Protein AF-D2JAN2-F1 (afdb_monomer_lite)

Foldseek 3Di:
DPPDVVLVVLLVQLVCLCVVLVCCCVPVPDPSNVVSLVSLVCSLVSVLVSCVVVVVLLVSLQSLLVSLQVSLVVLVPPPDPVSLVSSLVSLVSSLVSLVVSLVVVCVVCVNVDDPVSVVVSVVVNVVSVVVVVVSVVVVVVVD

Structure (mmCIF, N/CA/C/O backbone):
data_AF-D2JAN2-F1
#
_entry.id   AF-D2JAN2-F1
#
loop_
_atom_site.group_PDB
_atom_site.id
_atom_site.type_symbol
_atom_site.label_atom_id
_atom_site.label_alt_id
_atom_site.label_comp_id
_atom_site.label_asym_id
_atom_site.label_entity_id
_atom_site.label_seq_id
_atom_site.pdbx_PDB_ins_code
_atom_site.Cartn_x
_atom_site.Cartn_y
_atom_site.Cartn_z
_atom_site.occupancy
_atom_site.B_iso_or_equiv
_atom_site.auth_seq_id
_atom_site.auth_comp_id
_atom_site.auth_asym_id
_atom_site.auth_atom_id
_atom_site.pdbx_PDB_model_num
ATOM 1 N N . MET A 1 1 ? -1.135 14.694 28.966 1.00 42.12 1 MET A N 1
ATOM 2 C CA . MET A 1 1 ? -1.730 15.446 27.833 1.00 42.12 1 MET A CA 1
ATOM 3 C C . MET A 1 1 ? -0.671 15.696 26.752 1.00 42.12 1 MET A C 1
ATOM 5 O O . MET A 1 1 ? -0.591 16.787 26.213 1.00 42.12 1 MET A O 1
ATOM 9 N N . GLU A 1 2 ? 0.137 14.687 26.414 1.00 38.94 2 GLU A N 1
ATOM 10 C CA . GLU A 1 2 ? 1.419 14.908 25.718 1.00 38.94 2 GLU A CA 1
ATOM 11 C C . GLU A 1 2 ? 1.436 14.431 24.254 1.00 38.94 2 GLU A C 1
ATOM 13 O O . GLU A 1 2 ? 2.464 14.503 23.604 1.00 38.94 2 GLU A O 1
ATOM 18 N N . ASN A 1 3 ? 0.303 13.974 23.699 1.00 49.00 3 ASN A N 1
ATOM 19 C CA . ASN A 1 3 ? 0.328 13.200 22.447 1.00 49.00 3 ASN A CA 1
ATOM 20 C C . ASN A 1 3 ? -0.351 13.829 21.220 1.00 49.00 3 ASN A C 1
ATOM 22 O O . ASN A 1 3 ? -0.286 13.253 20.143 1.00 49.00 3 ASN A O 1
ATOM 26 N N . LYS A 1 4 ? -0.999 14.998 21.329 1.00 49.84 4 LYS A N 1
ATOM 27 C CA . LYS A 1 4 ? -1.718 15.572 20.172 1.00 49.84 4 LYS A CA 1
ATOM 28 C C . LYS A 1 4 ? -0.819 16.293 19.164 1.00 49.84 4 LYS A C 1
ATOM 30 O O . LYS A 1 4 ? -1.130 16.262 17.980 1.00 49.84 4 LYS A O 1
ATOM 35 N N . SER A 1 5 ? 0.268 16.946 19.592 1.00 50.16 5 SER A N 1
ATOM 36 C CA . SER A 1 5 ? 1.156 17.630 18.635 1.00 50.16 5 SER A CA 1
ATOM 37 C C . SER A 1 5 ? 2.064 16.659 17.886 1.00 50.16 5 SER A C 1
ATOM 39 O O . SER A 1 5 ? 2.383 16.921 16.734 1.00 50.16 5 SER A O 1
ATOM 41 N N . ASN A 1 6 ? 2.445 15.539 18.509 1.00 60.47 6 ASN A N 1
ATOM 42 C CA . ASN A 1 6 ? 3.313 14.541 17.881 1.00 60.47 6 ASN A CA 1
ATOM 43 C C . ASN A 1 6 ? 2.590 13.784 16.757 1.00 60.47 6 ASN A C 1
ATOM 45 O O . ASN A 1 6 ? 3.154 13.669 15.673 1.00 60.47 6 ASN A O 1
ATOM 49 N N . GLY A 1 7 ? 1.322 13.395 16.957 1.00 65.94 7 GLY A N 1
ATOM 50 C CA . GLY A 1 7 ? 0.525 12.758 15.898 1.00 65.94 7 GLY A CA 1
ATOM 51 C C . GLY A 1 7 ? 0.337 13.662 14.674 1.00 65.94 7 GLY A C 1
ATOM 52 O O . GLY A 1 7 ? 0.544 13.246 13.539 1.00 65.94 7 GLY A O 1
ATOM 53 N N . LEU A 1 8 ? 0.065 14.959 14.884 1.00 73.31 8 LEU A N 1
ATOM 54 C CA . LEU A 1 8 ? -0.039 15.950 13.798 1.00 73.31 8 LEU A CA 1
ATOM 55 C C . LEU A 1 8 ? 1.233 16.037 12.937 1.00 73.31 8 LEU A C 1
ATOM 57 O O . LEU A 1 8 ? 1.137 16.184 11.718 1.00 73.31 8 LEU A O 1
ATOM 61 N N . VAL A 1 9 ? 2.412 15.932 13.556 1.00 80.12 9 VAL A N 1
ATOM 62 C CA . VAL A 1 9 ? 3.694 15.912 12.837 1.00 80.12 9 VAL A CA 1
ATOM 63 C C . VAL A 1 9 ? 3.846 14.613 12.044 1.00 80.12 9 VAL A C 1
ATOM 65 O O . VAL A 1 9 ? 4.225 14.668 10.874 1.00 80.12 9 VAL A O 1
ATOM 68 N N . GLY A 1 10 ? 3.487 13.467 12.627 1.00 81.25 10 GLY A N 1
ATOM 69 C CA . GLY A 1 10 ? 3.491 12.169 11.948 1.00 81.25 10 GLY A CA 1
ATOM 70 C C . GLY A 1 10 ? 2.606 12.147 10.701 1.00 81.25 10 GLY A C 1
ATOM 71 O O . GLY A 1 10 ? 3.075 11.810 9.610 1.00 81.25 10 GLY A O 1
ATOM 72 N N . TYR A 1 11 ? 1.362 12.627 10.810 1.00 79.44 11 TYR A N 1
ATOM 73 C CA . TYR A 1 11 ? 0.462 12.775 9.660 1.00 79.44 11 TYR A CA 1
ATOM 74 C C . TYR A 1 11 ? 1.016 13.718 8.595 1.00 79.44 11 TYR A C 1
ATOM 76 O O . TYR A 1 11 ? 0.889 13.428 7.403 1.00 79.44 11 TYR A O 1
ATOM 84 N N . ALA A 1 12 ? 1.624 14.839 8.992 1.00 82.44 12 ALA A N 1
ATOM 85 C CA . ALA A 1 12 ? 2.207 15.791 8.052 1.00 82.44 12 ALA A CA 1
ATOM 86 C C . ALA A 1 12 ? 3.381 15.172 7.278 1.00 82.44 12 ALA A C 1
ATOM 88 O O . ALA A 1 12 ? 3.451 15.325 6.059 1.00 82.44 12 ALA A O 1
ATOM 89 N N . ILE A 1 13 ? 4.252 14.419 7.957 1.00 87.50 13 ILE A N 1
ATOM 90 C CA . ILE A 1 13 ? 5.367 13.695 7.330 1.00 87.50 13 ILE A CA 1
ATOM 91 C C . ILE A 1 13 ? 4.836 12.615 6.386 1.00 87.50 13 ILE A C 1
ATOM 93 O O . ILE A 1 13 ? 5.255 12.552 5.232 1.00 87.50 13 ILE A O 1
ATOM 97 N N . ALA A 1 14 ? 3.878 11.800 6.834 1.00 86.88 14 ALA A N 1
ATOM 98 C CA . ALA A 1 14 ? 3.283 10.752 6.010 1.00 86.88 14 ALA A CA 1
ATOM 99 C C . ALA A 1 14 ? 2.613 11.335 4.755 1.00 86.88 14 ALA A C 1
ATOM 101 O O . ALA A 1 14 ? 2.844 10.863 3.643 1.00 86.88 14 ALA A O 1
ATOM 102 N N . THR A 1 15 ? 1.851 12.417 4.918 1.00 84.75 15 THR A N 1
ATOM 103 C CA . THR A 1 15 ? 1.178 13.119 3.817 1.00 84.75 15 THR A CA 1
ATOM 104 C C . THR A 1 15 ? 2.182 13.734 2.849 1.00 84.75 15 THR A C 1
ATOM 106 O O . THR A 1 15 ? 2.022 13.591 1.638 1.00 84.75 15 THR A O 1
ATOM 109 N N . PHE A 1 16 ? 3.244 14.368 3.355 1.00 90.44 16 PHE A N 1
ATOM 110 C CA . PHE A 1 16 ? 4.330 14.880 2.521 1.00 90.44 16 PHE A CA 1
ATOM 111 C C . PHE A 1 16 ? 4.962 13.757 1.698 1.00 90.44 16 PHE A C 1
ATOM 113 O O . PHE A 1 16 ? 5.095 13.897 0.485 1.00 90.44 16 PHE A O 1
ATOM 120 N N . CYS A 1 17 ? 5.286 12.627 2.327 1.00 90.62 17 CYS A N 1
ATOM 121 C CA . CYS A 1 17 ? 5.870 11.480 1.642 1.00 90.62 17 CYS A CA 1
ATOM 122 C C . CYS A 1 17 ? 4.949 10.924 0.549 1.00 90.62 17 CYS A C 1
ATOM 124 O O . CYS A 1 17 ? 5.423 10.623 -0.545 1.00 90.62 17 CYS A O 1
ATOM 126 N N . ILE A 1 18 ? 3.638 10.855 0.803 1.00 87.69 18 ILE A N 1
ATOM 127 C CA . ILE A 1 18 ? 2.650 10.437 -0.199 1.00 87.69 18 ILE A CA 1
ATOM 128 C C . ILE A 1 18 ? 2.618 11.433 -1.363 1.00 87.69 18 ILE A C 1
ATOM 130 O O . ILE A 1 18 ? 2.810 11.028 -2.504 1.00 87.69 18 ILE A O 1
ATOM 134 N N . ILE A 1 19 ? 2.422 12.730 -1.102 1.00 87.56 19 ILE A N 1
ATOM 135 C CA . ILE A 1 19 ? 2.312 13.758 -2.155 1.00 87.56 19 ILE A CA 1
ATOM 136 C C . ILE A 1 19 ? 3.598 13.834 -2.981 1.00 87.56 19 ILE A C 1
ATOM 138 O O . ILE A 1 19 ? 3.548 13.858 -4.210 1.00 87.56 19 ILE A O 1
ATOM 142 N N . PHE A 1 20 ? 4.752 13.848 -2.317 1.00 88.50 20 PHE A N 1
ATOM 143 C CA . PHE A 1 20 ? 6.054 13.899 -2.970 1.00 88.50 20 PHE A CA 1
ATOM 144 C C . PHE A 1 20 ? 6.312 12.631 -3.788 1.00 88.50 20 PHE A C 1
ATOM 146 O O . PHE A 1 20 ? 6.732 12.714 -4.941 1.00 88.50 20 PHE A O 1
ATOM 153 N N . GLY A 1 21 ? 5.989 11.463 -3.229 1.00 85.88 21 GLY A N 1
ATOM 154 C CA . GLY A 1 21 ? 6.061 10.188 -3.930 1.00 85.88 21 GLY A CA 1
ATOM 155 C C . GLY A 1 21 ? 5.184 10.162 -5.184 1.00 85.88 21 GLY A C 1
ATOM 156 O O . GLY A 1 21 ? 5.660 9.794 -6.254 1.00 85.88 21 GLY A O 1
ATOM 157 N N . PHE A 1 22 ? 3.940 10.644 -5.084 1.00 83.38 22 PHE A N 1
ATOM 158 C CA . PHE A 1 22 ? 3.010 10.785 -6.211 1.00 83.38 22 PHE A CA 1
ATOM 159 C C . PHE A 1 22 ? 3.531 11.746 -7.277 1.00 83.38 22 PHE A C 1
ATOM 161 O O . PHE A 1 22 ? 3.431 11.455 -8.466 1.00 83.38 22 PHE A O 1
ATOM 168 N N . PHE A 1 23 ? 4.092 12.885 -6.871 1.00 84.75 23 PHE A N 1
ATOM 169 C CA . PHE A 1 23 ? 4.646 13.865 -7.799 1.00 84.75 23 PHE A CA 1
ATOM 170 C C . PHE A 1 23 ? 5.765 13.254 -8.647 1.00 84.75 23 PHE A C 1
ATOM 172 O O . PHE A 1 23 ? 5.733 13.343 -9.873 1.00 84.75 23 PHE A O 1
ATOM 179 N N . TRP A 1 24 ? 6.717 12.564 -8.018 1.00 83.44 24 TRP A N 1
ATOM 180 C CA . TRP A 1 24 ? 7.791 11.885 -8.746 1.00 83.44 24 TRP A CA 1
ATOM 181 C C . TRP A 1 24 ? 7.310 10.685 -9.548 1.00 83.44 24 TRP A C 1
ATOM 183 O O . TRP A 1 24 ? 7.898 10.382 -10.579 1.00 83.44 24 TRP A O 1
ATOM 193 N N . PHE A 1 25 ? 6.231 10.037 -9.119 1.00 75.19 25 PHE A N 1
ATOM 194 C CA . PHE A 1 25 ? 5.613 8.959 -9.878 1.00 75.19 25 PHE A CA 1
ATOM 195 C C . PHE A 1 25 ? 4.935 9.459 -11.163 1.00 75.19 25 PHE A C 1
ATOM 197 O O . PHE A 1 25 ? 5.077 8.842 -12.212 1.00 75.19 25 PHE A O 1
ATOM 204 N N . MET A 1 26 ? 4.224 10.590 -11.099 1.00 76.38 26 MET A N 1
ATOM 205 C CA . MET A 1 26 ? 3.459 11.138 -12.229 1.00 76.38 26 MET A CA 1
ATOM 206 C C . MET A 1 26 ? 4.303 11.995 -13.181 1.00 76.38 26 MET A C 1
ATOM 208 O O . MET A 1 26 ? 4.034 12.027 -14.379 1.00 76.38 26 MET A O 1
ATOM 212 N N . PHE A 1 27 ? 5.298 12.715 -12.656 1.00 78.12 27 PHE A N 1
ATOM 213 C CA . PHE A 1 27 ? 6.060 13.722 -13.408 1.00 78.12 27 PHE A CA 1
ATOM 214 C C . PHE A 1 27 ? 7.561 13.431 -13.480 1.00 78.12 27 PHE A C 1
ATOM 216 O O . PHE A 1 27 ? 8.274 14.035 -14.283 1.00 78.12 27 PHE A O 1
ATOM 223 N N . GLY A 1 28 ? 8.061 12.506 -12.663 1.00 68.00 28 GLY A N 1
ATOM 224 C CA . GLY A 1 28 ? 9.432 12.035 -12.750 1.00 68.00 28 GLY A CA 1
ATOM 225 C C . GLY A 1 28 ? 9.538 10.969 -13.833 1.00 68.00 28 GLY A C 1
ATOM 226 O O . GLY A 1 28 ? 9.033 9.868 -13.665 1.00 68.00 28 GLY A O 1
ATOM 227 N N . GLY A 1 29 ? 10.198 11.272 -14.954 1.00 72.19 29 GLY A N 1
ATOM 228 C CA . GLY A 1 29 ? 10.438 10.295 -16.030 1.00 72.19 29 GLY A CA 1
ATOM 229 C C . GLY A 1 29 ? 11.172 9.019 -15.569 1.00 72.19 29 GLY A C 1
ATOM 230 O O . GLY A 1 29 ? 11.531 8.881 -14.404 1.00 72.19 29 GLY A O 1
ATOM 231 N N . GLY A 1 30 ? 11.468 8.099 -16.496 1.00 68.44 30 GLY A N 1
ATOM 232 C CA . GLY A 1 30 ? 11.751 6.669 -16.234 1.00 68.44 30 GLY A CA 1
ATOM 233 C C . GLY A 1 30 ? 12.765 6.253 -15.146 1.00 68.44 30 GLY A C 1
ATOM 234 O O . GLY A 1 30 ? 12.743 5.099 -14.732 1.00 68.44 30 GLY A O 1
ATOM 235 N N . GLY A 1 31 ? 13.629 7.143 -14.645 1.00 71.81 31 GLY A N 1
ATOM 236 C CA . GLY A 1 31 ? 14.512 6.873 -13.497 1.00 71.81 31 GLY A CA 1
ATOM 237 C C . GLY A 1 31 ? 14.001 7.382 -12.139 1.00 71.81 31 GLY A C 1
ATOM 238 O O . GLY A 1 31 ? 14.360 6.842 -11.098 1.00 71.81 31 GLY A O 1
ATOM 239 N N . TRP A 1 32 ? 13.148 8.405 -12.126 1.00 76.56 32 TRP A N 1
ATOM 240 C CA . TRP A 1 32 ? 12.704 9.101 -10.909 1.00 76.56 32 TRP A CA 1
ATOM 241 C C . TRP A 1 32 ? 11.592 8.369 -10.161 1.00 76.56 32 TRP A C 1
ATOM 243 O O . TRP A 1 32 ? 11.409 8.558 -8.960 1.00 76.56 32 TRP A O 1
ATOM 253 N N . ILE A 1 33 ? 10.903 7.468 -10.850 1.00 73.19 33 ILE A N 1
ATOM 254 C CA . ILE A 1 33 ? 9.943 6.537 -10.261 1.00 73.19 33 ILE A CA 1
ATOM 255 C C . ILE A 1 33 ? 10.566 5.709 -9.125 1.00 73.19 33 ILE A C 1
ATOM 257 O O . ILE A 1 33 ? 9.908 5.457 -8.116 1.00 73.19 33 ILE A O 1
ATOM 261 N N . TRP A 1 34 ? 11.855 5.366 -9.226 1.00 79.44 34 TRP A N 1
ATOM 262 C CA . TRP A 1 34 ? 12.584 4.641 -8.178 1.00 79.44 34 TRP A CA 1
ATOM 263 C C . TRP A 1 34 ? 12.800 5.468 -6.907 1.00 79.44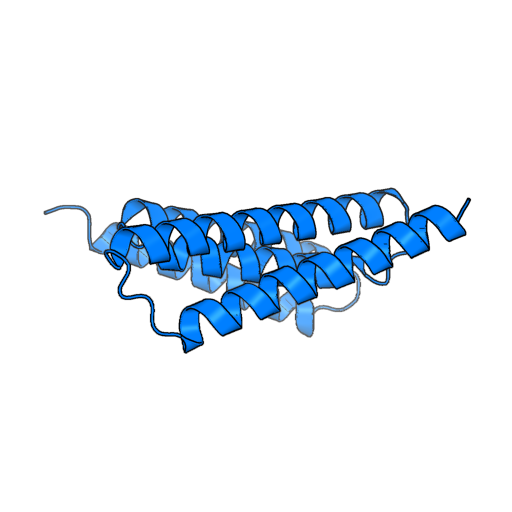 34 TRP A C 1
ATOM 265 O O . TRP A 1 34 ? 13.074 4.904 -5.852 1.00 79.44 34 TRP A O 1
ATOM 275 N N . ILE A 1 35 ? 12.647 6.791 -6.994 1.00 82.88 35 ILE A N 1
ATOM 276 C CA . ILE A 1 35 ? 12.645 7.705 -5.849 1.00 82.88 35 ILE A CA 1
ATOM 277 C C . ILE A 1 35 ? 11.218 7.868 -5.322 1.00 82.88 35 ILE A C 1
ATOM 279 O O . ILE A 1 35 ? 11.003 7.814 -4.114 1.00 82.88 35 ILE A O 1
ATOM 283 N N . GLY A 1 36 ? 10.228 8.001 -6.207 1.00 84.56 36 GLY A N 1
ATOM 284 C CA . GLY A 1 36 ? 8.823 8.112 -5.806 1.00 84.56 36 GLY A CA 1
ATOM 285 C C . GLY A 1 36 ? 8.312 6.880 -5.051 1.00 84.56 36 GLY A C 1
ATOM 286 O O . GLY A 1 36 ? 7.603 7.011 -4.055 1.00 84.56 36 GLY A O 1
ATOM 287 N N . PHE A 1 37 ? 8.723 5.683 -5.473 1.00 83.19 37 PHE A N 1
ATOM 288 C CA . PHE A 1 37 ? 8.227 4.415 -4.936 1.00 83.19 37 PHE A CA 1
ATOM 289 C C . PHE A 1 37 ? 8.538 4.195 -3.436 1.00 83.19 37 PHE A C 1
ATOM 291 O O . PHE A 1 37 ? 7.596 3.952 -2.675 1.00 83.19 37 PHE A O 1
ATOM 298 N N . PRO A 1 38 ? 9.786 4.352 -2.945 1.00 87.31 38 PRO A N 1
ATOM 299 C CA . PRO A 1 38 ? 10.073 4.316 -1.509 1.00 87.31 38 PRO A CA 1
ATOM 300 C C . PRO A 1 38 ? 9.293 5.365 -0.713 1.00 87.31 38 PRO A C 1
ATOM 302 O O . PRO A 1 38 ? 8.774 5.055 0.357 1.00 87.31 38 PRO A O 1
ATOM 305 N N . PHE A 1 39 ? 9.170 6.590 -1.234 1.00 89.06 39 PHE A N 1
ATOM 306 C CA . PHE A 1 39 ? 8.427 7.662 -0.566 1.00 89.06 39 PHE A CA 1
ATOM 307 C C . PHE A 1 39 ? 6.945 7.317 -0.399 1.00 89.06 39 PHE A C 1
ATOM 309 O O . PHE A 1 39 ? 6.389 7.531 0.677 1.00 89.06 39 PHE A O 1
ATOM 316 N N . LEU A 1 40 ? 6.325 6.711 -1.414 1.00 87.25 40 LEU A N 1
ATOM 317 C CA . LEU A 1 40 ? 4.958 6.206 -1.313 1.00 87.25 40 LEU A CA 1
ATOM 318 C C . LEU A 1 40 ? 4.846 5.088 -0.271 1.00 87.25 40 LEU A C 1
ATOM 320 O O . LEU A 1 40 ? 3.941 5.135 0.558 1.00 87.25 40 LEU A O 1
ATOM 324 N N . ILE A 1 41 ? 5.773 4.123 -0.256 1.00 86.88 41 ILE A N 1
ATOM 325 C CA . ILE A 1 41 ? 5.785 3.047 0.751 1.00 86.88 41 ILE A CA 1
ATOM 326 C C . ILE A 1 41 ? 5.857 3.626 2.164 1.00 86.88 41 ILE A C 1
ATOM 328 O O . ILE A 1 41 ? 5.008 3.315 2.998 1.00 86.88 41 ILE A O 1
ATOM 332 N N . PHE A 1 42 ? 6.841 4.484 2.437 1.00 88.06 42 PHE A N 1
ATOM 333 C CA . PHE A 1 42 ? 7.006 5.079 3.763 1.00 88.06 42 PHE A CA 1
ATOM 334 C C . PHE A 1 42 ? 5.839 5.990 4.131 1.00 88.06 42 PHE A C 1
ATOM 336 O O . PHE A 1 42 ? 5.414 5.996 5.283 1.00 88.06 42 PHE A O 1
ATOM 343 N N . GLY A 1 43 ? 5.284 6.716 3.162 1.00 88.00 43 GLY A N 1
ATOM 344 C CA . GLY A 1 43 ? 4.114 7.558 3.357 1.00 88.00 43 GLY A CA 1
ATOM 345 C C . GLY A 1 43 ? 2.878 6.756 3.761 1.00 88.00 43 GLY A C 1
ATOM 346 O O . GLY A 1 43 ? 2.268 7.046 4.788 1.00 88.00 43 GLY A O 1
ATOM 347 N N . PHE A 1 44 ? 2.533 5.705 3.010 1.00 84.38 44 PHE A N 1
ATOM 348 C CA . PHE A 1 44 ? 1.381 4.856 3.326 1.00 84.38 44 PHE A CA 1
ATOM 349 C C . PHE A 1 44 ? 1.579 4.046 4.610 1.00 84.38 44 PHE A C 1
ATOM 351 O O . PHE A 1 44 ? 0.640 3.943 5.397 1.00 84.38 44 PHE A O 1
ATOM 358 N N . LEU A 1 45 ? 2.778 3.508 4.862 1.00 85.38 45 LEU A N 1
ATOM 359 C CA . LEU A 1 45 ? 3.079 2.801 6.113 1.00 85.38 45 LEU A CA 1
ATOM 360 C C . LEU A 1 45 ? 3.044 3.740 7.321 1.00 85.38 45 LEU A C 1
ATOM 362 O O . LEU A 1 45 ? 2.444 3.390 8.332 1.00 85.38 45 LEU A O 1
ATOM 366 N N . GLY A 1 46 ? 3.631 4.934 7.214 1.00 83.50 46 GLY A N 1
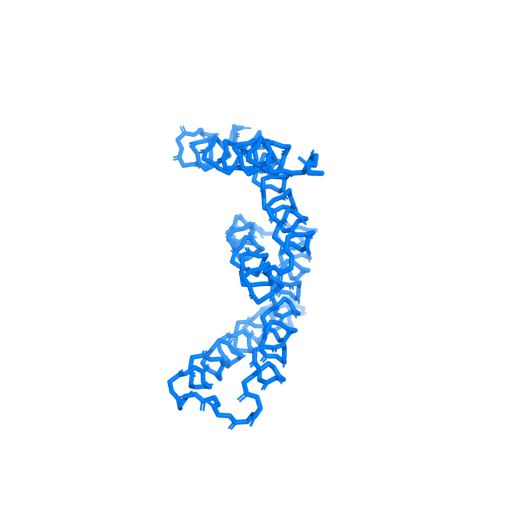ATOM 367 C CA . GLY A 1 46 ? 3.587 5.943 8.272 1.00 83.50 46 GLY A CA 1
ATOM 368 C C . GLY A 1 46 ? 2.153 6.360 8.585 1.00 83.50 46 GLY A C 1
ATOM 369 O O . GLY A 1 46 ? 1.747 6.358 9.742 1.00 83.50 46 GLY A O 1
ATOM 370 N N . LEU A 1 47 ? 1.343 6.599 7.550 1.00 84.12 47 LEU A N 1
ATOM 371 C CA . LEU A 1 47 ? -0.075 6.920 7.714 1.00 84.12 47 LEU A CA 1
ATOM 372 C C . LEU A 1 47 ? -0.857 5.772 8.373 1.00 84.12 47 LEU A C 1
ATOM 374 O O . LEU A 1 47 ? -1.752 6.010 9.180 1.00 84.12 47 LEU A O 1
ATOM 378 N N . LEU A 1 48 ? -0.515 4.522 8.049 1.00 82.88 48 LEU A N 1
ATOM 379 C CA . LEU A 1 48 ? -1.109 3.329 8.650 1.00 82.88 48 LEU A CA 1
ATOM 380 C C . LEU A 1 48 ? -0.773 3.232 10.146 1.00 82.88 48 LEU A C 1
ATOM 382 O O . LEU A 1 48 ? -1.671 2.957 10.944 1.00 82.88 48 LEU A O 1
ATOM 386 N N . VAL A 1 49 ? 0.481 3.488 10.530 1.00 83.56 49 VAL A N 1
ATOM 387 C CA . VAL A 1 49 ? 0.930 3.488 11.933 1.00 83.56 49 VAL A CA 1
ATOM 388 C C . VAL A 1 49 ? 0.209 4.569 12.737 1.00 83.56 49 VAL A C 1
ATOM 390 O O . VAL A 1 49 ? -0.434 4.233 13.730 1.00 83.56 49 VAL A O 1
ATOM 393 N N . GLU A 1 50 ? 0.202 5.818 12.266 1.00 82.62 50 GLU A N 1
ATOM 394 C CA . GLU A 1 50 ? -0.467 6.940 12.951 1.00 82.62 50 GLU A CA 1
ATOM 395 C C . GLU A 1 50 ? -1.970 6.676 13.154 1.00 82.62 50 GLU A C 1
ATOM 397 O O . GLU A 1 50 ? -2.495 6.770 14.267 1.00 82.62 50 GLU A O 1
ATOM 402 N N . LEU A 1 51 ? -2.668 6.217 12.105 1.00 79.56 51 LEU A N 1
ATOM 403 C CA . LEU A 1 51 ? -4.093 5.868 12.195 1.00 79.56 51 LEU A CA 1
ATOM 404 C C . LEU A 1 51 ? -4.356 4.700 13.158 1.00 79.56 51 LEU A C 1
ATOM 406 O O . LEU A 1 51 ? -5.445 4.601 13.732 1.00 79.56 51 LEU A O 1
ATOM 410 N N . SER A 1 52 ? -3.398 3.785 13.310 1.00 79.56 52 SER A N 1
ATOM 411 C CA . SER A 1 52 ? -3.500 2.675 14.259 1.00 79.56 52 SER A CA 1
ATOM 412 C C . SER A 1 52 ? -3.304 3.148 15.700 1.00 79.56 52 SER A C 1
ATOM 414 O O . SER A 1 52 ? -4.074 2.736 16.575 1.00 79.56 52 SER A O 1
ATOM 416 N N . GLU A 1 53 ? -2.315 4.008 15.950 1.00 80.31 53 GLU A N 1
ATOM 417 C CA . GLU A 1 53 ? -2.001 4.547 17.280 1.00 80.31 53 GLU A CA 1
ATOM 418 C C . GLU A 1 53 ? -3.117 5.445 17.823 1.00 80.31 53 GLU A C 1
ATOM 420 O O . GLU A 1 53 ? -3.474 5.346 18.998 1.00 80.31 53 GLU A O 1
ATOM 425 N N . GLU A 1 54 ? -3.761 6.238 16.966 1.00 74.69 54 GLU A N 1
ATOM 426 C CA . GLU A 1 54 ? -4.892 7.090 17.359 1.00 74.69 54 GLU A CA 1
ATOM 427 C C . GLU A 1 54 ? -6.238 6.347 17.463 1.00 74.69 54 GLU A C 1
ATOM 429 O O . GLU A 1 54 ? -7.270 6.940 17.783 1.00 74.69 54 GLU A O 1
ATOM 434 N N . GLY A 1 55 ? -6.259 5.033 17.216 1.00 68.88 55 GLY A N 1
ATOM 435 C CA . GLY A 1 55 ? -7.464 4.210 17.336 1.00 68.88 55 GLY A CA 1
ATOM 436 C C . GLY A 1 55 ? -8.414 4.278 16.134 1.00 68.88 55 GLY A C 1
ATOM 437 O O . GLY A 1 55 ? -9.463 3.627 16.149 1.00 68.88 55 GLY A O 1
ATOM 438 N N . TYR A 1 56 ? -8.037 4.953 15.046 1.00 70.25 56 TYR A N 1
ATOM 439 C CA . TYR A 1 56 ? -8.765 5.003 13.768 1.00 70.25 56 TYR A CA 1
ATOM 440 C C . TYR A 1 56 ? -8.541 3.750 12.904 1.00 70.25 56 TYR A C 1
ATOM 442 O O . TYR A 1 56 ? -8.407 3.813 11.679 1.00 70.25 56 TYR A O 1
ATOM 450 N N . LYS A 1 57 ? -8.580 2.568 13.532 1.00 67.88 57 LYS A N 1
ATOM 451 C CA . LYS A 1 57 ? -8.275 1.273 12.901 1.00 67.88 57 LYS A CA 1
ATOM 452 C C . LYS A 1 57 ? -9.104 0.994 11.643 1.00 67.88 57 LYS A C 1
ATOM 454 O O . LYS A 1 57 ? -8.595 0.403 10.702 1.00 67.88 57 LYS A O 1
ATOM 459 N N . ARG A 1 58 ? -10.361 1.457 11.572 1.00 64.25 58 ARG A N 1
ATOM 460 C CA . ARG A 1 58 ? -11.205 1.307 10.366 1.00 64.25 58 ARG A CA 1
ATOM 461 C C . ARG A 1 58 ? -10.587 1.985 9.136 1.00 64.25 58 ARG A C 1
ATOM 463 O O . ARG A 1 58 ? -10.609 1.405 8.056 1.00 64.25 58 ARG A O 1
ATOM 470 N N . TYR A 1 59 ? -10.059 3.194 9.304 1.00 69.00 59 TYR A N 1
ATOM 471 C CA . TYR A 1 59 ? -9.475 3.979 8.217 1.00 69.00 59 TYR A CA 1
ATOM 472 C C . TYR A 1 59 ? -8.039 3.545 7.920 1.00 69.00 59 TYR A C 1
ATOM 474 O O . TYR A 1 59 ? -7.653 3.507 6.761 1.00 69.00 59 TYR A O 1
ATOM 482 N N . CYS A 1 60 ? -7.297 3.111 8.943 1.00 77.06 6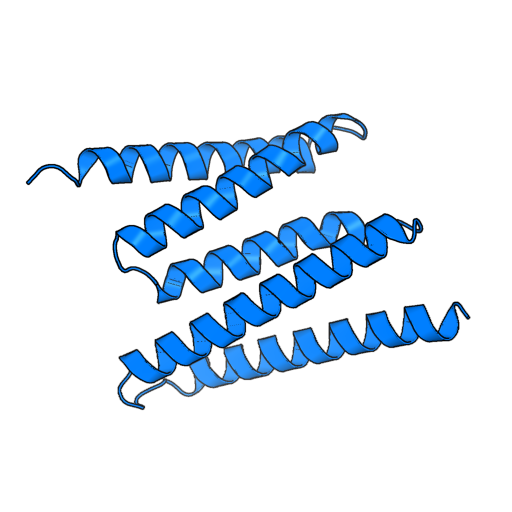0 CYS A N 1
ATOM 483 C CA . CYS A 1 60 ? -5.963 2.516 8.828 1.00 77.06 60 CYS A CA 1
ATOM 484 C C . CYS A 1 60 ? -5.905 1.415 7.751 1.00 77.06 60 CYS A C 1
ATOM 486 O O . CYS A 1 60 ? -5.103 1.481 6.820 1.00 77.06 60 CYS A O 1
ATOM 488 N N . TYR A 1 61 ? -6.818 0.441 7.825 1.00 76.81 61 TYR A N 1
ATOM 489 C CA . TYR A 1 61 ? -6.851 -0.671 6.875 1.00 76.81 61 TYR A CA 1
ATOM 490 C C . TYR A 1 61 ? -7.301 -0.260 5.471 1.00 76.81 61 TYR A C 1
ATOM 492 O O . TYR A 1 61 ? -6.775 -0.775 4.489 1.00 76.81 61 TYR A O 1
ATOM 500 N N . PHE A 1 62 ? -8.248 0.672 5.361 1.00 76.31 62 PHE A N 1
ATOM 501 C CA . PHE A 1 62 ? -8.683 1.175 4.059 1.00 76.31 62 PHE A CA 1
ATOM 502 C C . PHE A 1 62 ? -7.539 1.904 3.346 1.00 76.31 62 PHE A C 1
ATOM 504 O O . PHE A 1 62 ? -7.212 1.584 2.206 1.00 76.31 62 PHE A O 1
ATOM 511 N N . THR A 1 63 ? -6.872 2.819 4.047 1.00 76.94 63 THR A N 1
ATOM 512 C CA . THR A 1 63 ? -5.741 3.580 3.511 1.00 76.94 63 THR A CA 1
ATOM 513 C C . THR A 1 63 ? -4.563 2.674 3.149 1.00 76.94 63 THR A C 1
ATOM 515 O O . THR A 1 63 ? -3.963 2.853 2.091 1.00 76.94 63 THR A O 1
ATOM 518 N N . GLY A 1 64 ? -4.271 1.659 3.970 1.00 80.31 64 GLY A N 1
ATOM 519 C CA . GLY A 1 64 ? -3.261 0.646 3.658 1.00 80.31 64 GLY A CA 1
ATOM 520 C C . GLY A 1 64 ? -3.586 -0.154 2.396 1.00 80.31 64 GLY A C 1
ATOM 521 O O . GLY A 1 64 ? -2.723 -0.320 1.536 1.00 80.31 64 GLY A O 1
ATOM 522 N N . GLY A 1 65 ? -4.841 -0.590 2.246 1.00 80.12 65 GLY A N 1
ATOM 523 C CA . GLY A 1 65 ? -5.296 -1.323 1.063 1.00 80.12 65 GLY A CA 1
ATOM 524 C C . GLY A 1 65 ? -5.207 -0.494 -0.218 1.00 80.12 65 GLY A C 1
ATOM 525 O O . GLY A 1 65 ? -4.658 -0.959 -1.215 1.00 80.12 65 GLY A O 1
ATOM 526 N N . VAL A 1 66 ? -5.666 0.761 -0.177 1.00 80.94 66 VAL A N 1
ATOM 527 C CA . VAL A 1 66 ? -5.569 1.694 -1.315 1.00 80.94 66 VAL A CA 1
ATOM 528 C C . VAL A 1 66 ? -4.110 1.972 -1.675 1.00 80.94 66 VAL A C 1
ATOM 530 O O . VAL A 1 66 ? -3.760 1.942 -2.853 1.00 80.94 66 VAL A O 1
ATOM 533 N N . GLY A 1 67 ? -3.244 2.182 -0.679 1.00 79.31 67 GLY A N 1
ATOM 534 C CA . GLY A 1 67 ? -1.815 2.389 -0.904 1.00 79.31 67 GLY A CA 1
ATOM 535 C C . GLY A 1 67 ? -1.142 1.194 -1.576 1.00 79.31 67 GLY A C 1
ATOM 536 O O . GLY A 1 67 ? -0.386 1.367 -2.529 1.00 79.31 67 GLY A O 1
ATOM 537 N N . MET A 1 68 ? -1.465 -0.028 -1.145 1.00 83.12 68 MET A N 1
ATOM 538 C CA . MET A 1 68 ? -0.936 -1.252 -1.756 1.00 83.12 68 MET A CA 1
ATOM 539 C C . MET A 1 68 ? -1.459 -1.484 -3.180 1.00 83.12 68 MET A C 1
ATOM 541 O O . MET A 1 68 ? -0.669 -1.869 -4.041 1.00 83.12 68 MET A O 1
ATOM 545 N N . ILE A 1 69 ? -2.737 -1.195 -3.465 1.00 82.62 69 ILE A N 1
ATOM 546 C CA . ILE A 1 69 ? -3.258 -1.217 -4.845 1.00 82.62 69 ILE A CA 1
ATOM 547 C C . ILE A 1 69 ? -2.500 -0.210 -5.702 1.00 82.62 69 ILE A C 1
ATOM 549 O O . ILE A 1 69 ? -2.017 -0.566 -6.774 1.00 82.62 69 ILE A O 1
ATOM 553 N N . PHE A 1 70 ? -2.357 1.027 -5.232 1.00 77.94 70 PHE A N 1
ATOM 554 C CA . PHE A 1 70 ? -1.686 2.068 -6.000 1.00 77.94 70 PHE A CA 1
ATOM 555 C C . PHE A 1 70 ? -0.235 1.689 -6.325 1.00 77.94 70 PHE A C 1
ATOM 557 O O . PHE A 1 70 ? 0.188 1.784 -7.474 1.00 77.94 70 PHE A O 1
ATOM 564 N N . LEU A 1 71 ? 0.502 1.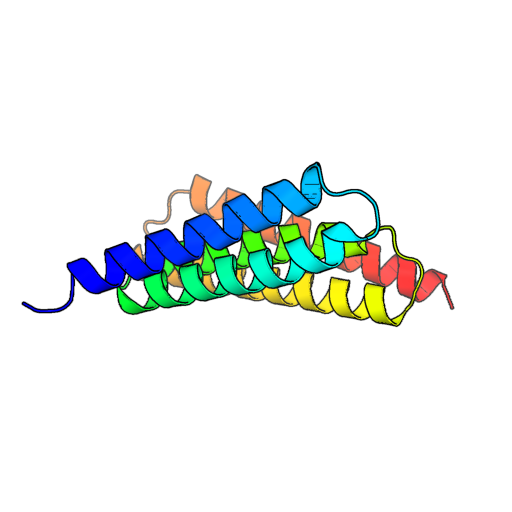169 -5.339 1.00 81.75 71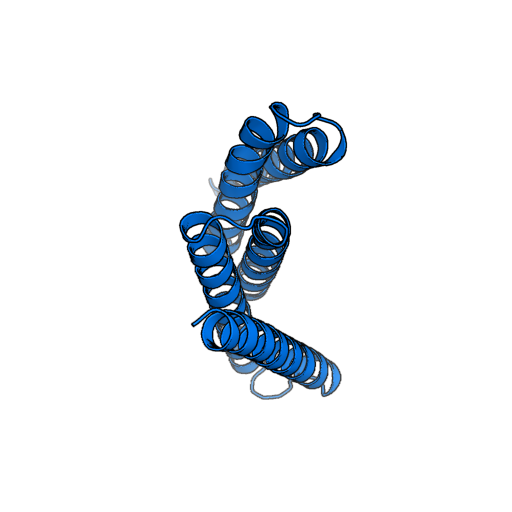 LEU A N 1
ATOM 565 C CA . LEU A 1 71 ? 1.860 0.659 -5.540 1.00 81.75 71 LEU A CA 1
ATOM 566 C C . LEU A 1 71 ? 1.903 -0.537 -6.499 1.00 81.75 71 LEU A C 1
ATOM 568 O O . LEU A 1 71 ? 2.861 -0.671 -7.256 1.00 81.75 71 LEU A O 1
ATOM 572 N N . SER A 1 72 ? 0.882 -1.400 -6.484 1.00 79.50 72 SER A N 1
ATOM 573 C CA . SER A 1 72 ? 0.809 -2.555 -7.383 1.00 79.50 72 SER A CA 1
ATOM 574 C C . SER A 1 72 ? 0.644 -2.144 -8.847 1.00 79.50 72 SER A C 1
ATOM 576 O O . SER A 1 72 ? 1.261 -2.762 -9.705 1.00 79.50 72 SER A O 1
ATOM 578 N N . LEU A 1 73 ? -0.091 -1.065 -9.150 1.00 77.38 73 LEU A N 1
ATOM 579 C CA . LEU A 1 73 ? -0.314 -0.616 -10.533 1.00 77.38 73 LEU A CA 1
ATOM 580 C C . LEU A 1 73 ? 0.993 -0.362 -11.289 1.00 77.38 73 LEU A C 1
ATOM 582 O O . LEU A 1 73 ? 1.052 -0.574 -12.493 1.00 77.38 73 LEU A O 1
ATOM 586 N N . TYR A 1 74 ? 2.057 0.016 -10.579 1.00 73.69 74 TYR A N 1
ATOM 587 C CA . TYR A 1 74 ? 3.373 0.199 -11.177 1.00 73.69 74 TYR A CA 1
ATOM 588 C C . TYR A 1 74 ? 3.942 -1.080 -11.802 1.00 73.69 74 TYR A C 1
ATOM 590 O O . TYR A 1 74 ? 4.661 -1.016 -12.792 1.00 73.69 74 TYR A O 1
ATOM 598 N N . PHE A 1 75 ? 3.635 -2.244 -11.238 1.00 75.88 75 PHE A N 1
ATOM 599 C CA . PHE A 1 75 ? 4.227 -3.512 -11.654 1.00 75.88 75 PHE A CA 1
ATOM 600 C C . PHE A 1 75 ? 3.393 -4.268 -12.699 1.00 75.88 75 PHE A C 1
ATOM 602 O O . PHE A 1 75 ? 3.839 -5.318 -13.154 1.00 75.88 75 PHE A O 1
ATOM 609 N N . VAL A 1 76 ? 2.218 -3.749 -13.088 1.00 72.25 76 VAL A N 1
ATOM 610 C CA . VAL A 1 76 ? 1.299 -4.398 -14.048 1.00 72.25 76 VAL A CA 1
ATOM 611 C C . VAL A 1 76 ? 1.956 -4.624 -15.406 1.00 72.25 76 VAL A C 1
ATOM 613 O O . VAL A 1 76 ? 1.888 -5.727 -15.939 1.00 72.25 76 VAL A O 1
ATOM 616 N N . ASP A 1 77 ? 2.631 -3.607 -15.935 1.00 66.50 77 ASP A N 1
ATOM 617 C CA . ASP A 1 77 ? 3.169 -3.642 -17.300 1.00 66.50 77 ASP A CA 1
ATOM 618 C C . ASP A 1 77 ? 4.563 -4.292 -17.390 1.00 66.50 77 ASP A C 1
ATOM 620 O O . ASP A 1 77 ? 5.154 -4.374 -18.467 1.00 66.50 77 ASP A O 1
ATOM 624 N N . TYR A 1 78 ? 5.122 -4.760 -16.269 1.00 73.06 78 TYR A N 1
ATOM 625 C CA . TYR A 1 78 ? 6.453 -5.362 -16.250 1.00 73.06 78 TYR A CA 1
ATOM 626 C C . TYR A 1 78 ? 6.408 -6.868 -16.533 1.00 73.06 78 TYR A C 1
ATOM 628 O O . TYR A 1 78 ? 5.773 -7.651 -15.827 1.00 73.06 78 TYR A O 1
ATOM 636 N N . GLU A 1 79 ? 7.183 -7.307 -17.526 1.00 70.94 79 GLU A N 1
ATOM 637 C CA . GLU A 1 79 ? 7.263 -8.723 -17.911 1.00 70.94 79 GLU A CA 1
ATOM 638 C C . GLU A 1 79 ? 8.134 -9.573 -16.969 1.00 70.94 79 GLU A C 1
ATOM 640 O O . GLU A 1 79 ? 8.000 -10.797 -16.926 1.00 70.94 79 GLU A O 1
ATOM 645 N N . PHE A 1 80 ? 9.011 -8.948 -16.177 1.00 77.00 80 PHE A N 1
ATOM 646 C CA . PHE A 1 80 ? 9.931 -9.659 -15.289 1.00 77.00 80 PHE A CA 1
ATOM 647 C C . PHE A 1 80 ? 9.189 -10.426 -14.184 1.00 77.00 80 PHE A C 1
ATOM 649 O O . PHE A 1 80 ? 8.477 -9.834 -13.371 1.00 77.00 80 PHE A O 1
ATOM 656 N N . PHE A 1 81 ? 9.448 -11.735 -14.077 1.00 75.56 81 PHE A N 1
ATOM 657 C CA . PHE A 1 81 ? 8.816 -12.624 -13.090 1.00 75.56 81 PHE A CA 1
ATOM 658 C C . PHE A 1 81 ? 8.885 -12.095 -11.649 1.00 75.56 81 PHE A C 1
ATOM 660 O O . PHE A 1 81 ? 7.890 -12.114 -10.930 1.00 75.56 81 PHE A O 1
ATOM 667 N N . VAL A 1 82 ? 10.045 -11.573 -11.233 1.00 75.31 82 VAL A N 1
ATOM 668 C CA . VAL A 1 82 ? 10.240 -11.024 -9.879 1.00 75.31 82 VAL A CA 1
ATOM 669 C C . VAL A 1 82 ? 9.290 -9.852 -9.609 1.00 75.31 82 VAL A C 1
ATOM 671 O O . VAL A 1 82 ? 8.730 -9.752 -8.521 1.00 75.31 82 VAL A O 1
ATOM 674 N N . LEU A 1 83 ? 9.060 -8.991 -10.602 1.00 77.44 83 LEU A N 1
ATOM 675 C CA . LEU A 1 83 ? 8.165 -7.841 -10.475 1.00 77.44 83 LEU A CA 1
ATOM 676 C C . LEU A 1 83 ? 6.693 -8.276 -10.455 1.00 77.44 83 LEU A C 1
ATOM 678 O O . LEU A 1 83 ? 5.931 -7.779 -9.628 1.00 77.44 83 LEU A O 1
ATOM 682 N N . LYS A 1 84 ? 6.316 -9.284 -11.254 1.00 74.94 84 LYS A N 1
ATOM 683 C CA . LYS A 1 84 ? 4.982 -9.912 -11.186 1.00 74.94 84 LYS A CA 1
ATOM 684 C C . LYS A 1 84 ? 4.716 -10.595 -9.841 1.00 74.94 84 LYS A C 1
ATOM 686 O O . LYS A 1 84 ? 3.595 -10.579 -9.337 1.00 74.94 84 LYS A O 1
ATOM 691 N N . PHE A 1 85 ? 5.744 -11.169 -9.222 1.00 76.00 85 PHE A N 1
ATOM 692 C CA . PHE A 1 85 ? 5.628 -11.745 -7.886 1.00 76.00 85 PHE A CA 1
ATOM 693 C C . PHE A 1 85 ? 5.407 -10.666 -6.813 1.00 76.00 85 PHE A C 1
ATOM 695 O O . PHE A 1 85 ? 4.529 -10.812 -5.962 1.00 76.00 85 PHE A O 1
ATOM 702 N N . ILE A 1 86 ? 6.137 -9.546 -6.886 1.00 80.19 86 ILE A N 1
ATOM 703 C CA . ILE A 1 86 ? 5.929 -8.385 -6.000 1.00 80.19 86 ILE A CA 1
ATOM 704 C C . ILE A 1 86 ? 4.522 -7.804 -6.188 1.00 80.19 86 ILE A C 1
ATOM 706 O O . ILE A 1 86 ? 3.842 -7.530 -5.199 1.00 80.19 86 ILE A O 1
ATOM 710 N N . PHE A 1 87 ? 4.058 -7.681 -7.435 1.00 82.12 87 PHE A N 1
ATOM 711 C CA . PHE A 1 87 ? 2.688 -7.285 -7.757 1.00 82.12 87 PHE A CA 1
ATOM 712 C C . PHE A 1 87 ? 1.661 -8.149 -7.012 1.00 82.12 87 PHE A C 1
ATOM 714 O O . PHE A 1 87 ? 0.802 -7.625 -6.299 1.00 82.12 87 PHE A O 1
ATOM 721 N N . ALA A 1 88 ? 1.779 -9.475 -7.124 1.00 79.25 88 ALA A N 1
ATOM 722 C CA . ALA A 1 88 ? 0.853 -10.408 -6.488 1.00 79.25 88 ALA A CA 1
ATOM 723 C C . ALA A 1 88 ? 0.850 -10.265 -4.957 1.00 79.25 88 ALA A C 1
ATOM 725 O O . ALA A 1 88 ? -0.215 -10.270 -4.340 1.00 79.25 88 ALA A O 1
ATOM 726 N N . ILE A 1 89 ? 2.022 -10.074 -4.337 1.00 82.19 89 ILE A N 1
ATOM 727 C CA . ILE A 1 89 ? 2.135 -9.821 -2.891 1.00 82.19 89 ILE A CA 1
ATOM 728 C C . ILE A 1 89 ? 1.401 -8.537 -2.497 1.00 82.19 89 ILE A C 1
ATOM 730 O O . ILE A 1 89 ? 0.671 -8.543 -1.505 1.00 82.19 89 ILE A O 1
ATOM 734 N N . LEU A 1 90 ? 1.564 -7.452 -3.259 1.00 81.94 90 LEU A N 1
ATOM 735 C CA . LEU A 1 90 ? 0.898 -6.177 -2.978 1.00 81.94 90 LEU A CA 1
ATOM 736 C C . LEU A 1 90 ? -0.626 -6.304 -3.072 1.00 81.94 90 LEU A C 1
ATOM 738 O O . LEU A 1 90 ? -1.329 -5.817 -2.188 1.00 81.94 90 LEU A O 1
ATOM 742 N N . ILE A 1 91 ? -1.143 -7.023 -4.072 1.00 83.50 91 ILE A N 1
ATOM 743 C CA . ILE A 1 91 ? -2.581 -7.304 -4.192 1.00 83.50 91 ILE A CA 1
ATOM 744 C C . ILE A 1 91 ? -3.086 -8.149 -3.018 1.00 83.50 91 ILE A C 1
ATOM 746 O O . ILE A 1 91 ? -4.083 -7.791 -2.391 1.00 83.50 91 ILE A O 1
ATOM 750 N N . CYS A 1 92 ? -2.391 -9.230 -2.659 1.00 81.75 92 CYS A N 1
ATOM 751 C CA . CYS A 1 92 ? -2.753 -10.058 -1.502 1.00 81.75 92 CYS A CA 1
ATOM 752 C C . CYS A 1 92 ? -2.735 -9.258 -0.188 1.00 81.75 92 CYS A C 1
ATOM 754 O O . CYS A 1 92 ? -3.622 -9.413 0.659 1.00 81.75 92 CYS A O 1
ATOM 756 N N . GLY A 1 93 ? -1.750 -8.373 -0.023 1.00 79.62 93 GLY A N 1
ATOM 757 C CA . GLY A 1 93 ? -1.674 -7.439 1.096 1.00 79.62 93 GLY A CA 1
ATOM 758 C C . GLY A 1 93 ? -2.875 -6.494 1.124 1.00 79.62 93 GLY A C 1
ATOM 759 O O . GLY A 1 93 ? -3.549 -6.396 2.151 1.00 79.62 93 GLY A O 1
ATOM 760 N N . ALA A 1 94 ? -3.216 -5.889 -0.017 1.00 83.06 94 ALA A N 1
ATOM 761 C CA . ALA A 1 94 ? -4.373 -5.009 -0.141 1.00 83.06 94 ALA A CA 1
ATOM 762 C C . ALA A 1 94 ? -5.681 -5.724 0.222 1.00 83.06 94 ALA A C 1
ATOM 764 O O . ALA A 1 94 ? -6.469 -5.212 1.019 1.00 83.06 94 ALA A O 1
ATOM 765 N N . MET A 1 95 ? -5.882 -6.942 -0.290 1.00 78.62 95 MET A N 1
ATOM 766 C CA . MET A 1 95 ? -7.033 -7.784 0.049 1.00 78.62 95 MET A CA 1
ATOM 767 C C . MET A 1 95 ? -7.117 -8.046 1.549 1.00 78.62 95 MET A C 1
ATOM 769 O O . MET A 1 95 ? -8.182 -7.901 2.146 1.00 78.62 95 MET A O 1
ATOM 773 N N . THR A 1 96 ? -5.991 -8.390 2.173 1.00 81.00 96 THR A N 1
ATOM 774 C CA . THR A 1 96 ? -5.926 -8.632 3.617 1.00 81.00 96 THR A CA 1
ATOM 775 C C . THR A 1 96 ? -6.326 -7.380 4.392 1.00 81.00 96 THR A C 1
ATOM 777 O O . THR A 1 96 ? -7.153 -7.459 5.301 1.00 81.00 96 THR A O 1
ATOM 780 N N . CYS A 1 97 ? -5.813 -6.211 4.001 1.00 80.88 97 CYS A N 1
ATOM 781 C CA . CYS A 1 97 ? -6.201 -4.935 4.591 1.00 80.88 97 CYS A CA 1
ATOM 782 C C . CYS A 1 97 ? -7.713 -4.689 4.455 1.00 80.88 97 CYS A C 1
ATOM 784 O O . CYS A 1 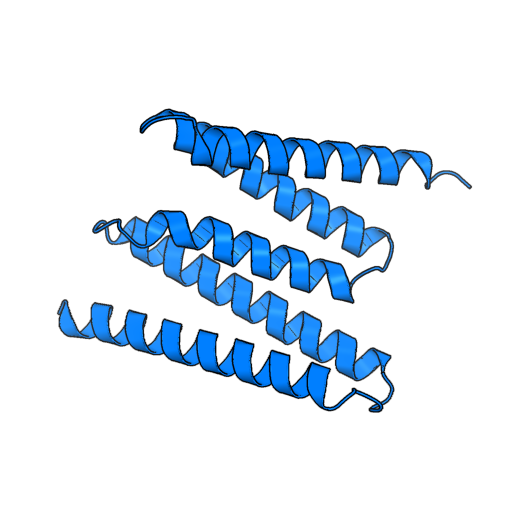97 ? -8.375 -4.450 5.465 1.00 80.88 97 CYS A O 1
ATOM 786 N N . PHE A 1 98 ? -8.302 -4.828 3.266 1.00 80.06 98 PHE A N 1
ATOM 787 C CA . PHE A 1 98 ? -9.743 -4.611 3.087 1.00 80.06 98 PHE A CA 1
ATOM 788 C C . PHE A 1 98 ? -10.605 -5.604 3.865 1.00 80.06 98 PHE A C 1
ATOM 790 O O . PHE A 1 98 ? -11.577 -5.192 4.499 1.00 80.06 98 PHE A O 1
ATOM 797 N N . VAL A 1 99 ? -10.240 -6.888 3.892 1.00 78.06 99 VAL A N 1
ATOM 798 C CA . VAL A 1 99 ? -10.963 -7.917 4.656 1.00 78.06 99 VAL A CA 1
ATOM 799 C C . VAL A 1 99 ? -10.903 -7.622 6.154 1.00 78.06 99 VAL A C 1
ATOM 801 O O . VAL A 1 99 ? -11.935 -7.616 6.828 1.00 78.06 99 VAL A O 1
ATOM 804 N N . VAL A 1 100 ? -9.724 -7.308 6.692 1.00 78.06 100 VAL A N 1
ATOM 805 C CA . VAL A 1 100 ? -9.571 -6.973 8.116 1.00 78.06 100 VAL A CA 1
ATOM 806 C C . VAL A 1 100 ? -10.321 -5.682 8.452 1.00 78.06 100 VAL A C 1
ATOM 808 O O . VAL A 1 100 ? -11.064 -5.642 9.437 1.00 78.06 100 VAL A O 1
ATOM 811 N N . GLY A 1 101 ? -10.219 -4.650 7.611 1.00 75.06 101 GLY A N 1
ATOM 812 C CA . GLY A 1 101 ? -10.985 -3.410 7.753 1.00 75.06 101 GLY A CA 1
ATOM 813 C C . GLY A 1 101 ? -12.496 -3.645 7.708 1.00 75.06 101 GLY A C 1
ATOM 814 O O . GLY A 1 101 ? -13.251 -3.065 8.497 1.00 75.06 101 GLY A O 1
ATOM 815 N N . ALA A 1 102 ? -12.948 -4.557 6.847 1.00 69.06 102 ALA A N 1
ATOM 816 C CA . ALA A 1 102 ? -14.342 -4.950 6.734 1.00 69.06 102 ALA A CA 1
ATOM 817 C C . ALA A 1 102 ? -14.865 -5.625 8.004 1.00 69.06 102 ALA A C 1
ATOM 819 O O . ALA A 1 102 ? -15.935 -5.230 8.483 1.00 69.06 102 ALA A O 1
ATOM 820 N N . ILE A 1 103 ? -14.101 -6.574 8.554 1.00 73.44 103 ILE A N 1
ATOM 821 C CA . ILE A 1 103 ? -14.398 -7.275 9.812 1.00 73.44 103 ILE A CA 1
ATOM 822 C C . ILE A 1 103 ? -14.456 -6.280 10.975 1.00 73.44 103 ILE A C 1
ATOM 824 O O . ILE A 1 103 ? -15.413 -6.296 11.753 1.00 73.44 103 ILE A O 1
ATOM 828 N N . TYR A 1 104 ? -13.483 -5.369 11.075 1.00 71.69 104 TYR A N 1
ATOM 829 C CA . TYR A 1 104 ? -13.461 -4.339 12.120 1.00 71.69 104 TYR A CA 1
ATOM 830 C C . TYR A 1 104 ? -14.679 -3.418 12.056 1.00 71.69 104 TYR A C 1
ATOM 832 O O . TYR A 1 104 ? -15.321 -3.172 13.076 1.00 71.69 104 TYR A O 1
ATOM 840 N N . ALA A 1 105 ? -15.036 -2.940 10.863 1.00 67.19 105 ALA A N 1
ATOM 841 C CA . ALA A 1 105 ? -16.218 -2.105 10.679 1.00 67.19 105 ALA A CA 1
ATOM 842 C C . ALA A 1 105 ? -17.514 -2.850 11.044 1.00 67.19 105 ALA A C 1
ATOM 844 O O . ALA A 1 105 ? -18.395 -2.270 11.677 1.00 67.19 105 ALA A O 1
ATOM 845 N N . PHE A 1 106 ? -17.619 -4.139 10.705 1.00 66.44 106 PHE A N 1
ATOM 846 C CA . PHE A 1 106 ? -18.784 -4.949 11.061 1.00 66.44 106 PHE A CA 1
ATOM 847 C C . PHE A 1 106 ? -18.904 -5.124 12.581 1.00 66.44 106 PHE A C 1
ATOM 849 O O . PHE A 1 106 ? -19.974 -4.891 13.146 1.00 66.44 106 PHE A O 1
ATOM 856 N N . ARG A 1 107 ? -17.784 -5.429 13.250 1.00 69.25 107 ARG A N 1
ATOM 857 C CA . ARG A 1 107 ? -17.705 -5.609 14.706 1.00 69.25 107 ARG A CA 1
ATOM 858 C C . ARG A 1 107 ? -18.045 -4.333 15.478 1.00 69.25 107 ARG A C 1
ATOM 860 O O . ARG A 1 107 ? -18.783 -4.402 16.452 1.00 69.25 107 ARG A O 1
ATOM 867 N N . ILE A 1 108 ? -17.552 -3.175 15.034 1.00 67.19 108 ILE A N 1
ATOM 868 C CA . ILE A 1 108 ? -17.847 -1.876 15.666 1.00 67.19 108 ILE A CA 1
ATOM 869 C C . ILE A 1 108 ? -19.314 -1.471 15.455 1.00 67.19 108 ILE A C 1
ATOM 871 O O . ILE A 1 108 ? -19.908 -0.839 16.324 1.00 67.19 108 ILE A O 1
ATOM 875 N N . SER A 1 109 ? -19.932 -1.863 14.337 1.00 57.72 109 SER A N 1
ATOM 876 C CA . SER A 1 109 ? -21.323 -1.500 14.036 1.00 57.72 109 SER A CA 1
ATOM 877 C C . SER A 1 109 ? -22.388 -2.273 14.832 1.00 57.72 109 SER A C 1
ATOM 879 O O . SER A 1 109 ? -23.573 -2.001 14.642 1.00 57.72 109 SER A O 1
ATOM 881 N N . ASN A 1 110 ? -22.021 -3.236 15.694 1.00 59.12 110 ASN A N 1
ATOM 882 C CA . ASN A 1 110 ? -22.974 -4.138 16.370 1.00 59.12 110 ASN A CA 1
ATOM 883 C C . ASN A 1 110 ? -24.011 -4.746 15.393 1.00 59.12 110 ASN A C 1
ATOM 885 O O . ASN A 1 110 ? -25.198 -4.830 15.701 1.00 59.12 110 ASN A O 1
ATOM 889 N N . GLY A 1 111 ? -23.586 -5.105 14.175 1.00 55.19 111 GLY A N 1
ATOM 890 C CA . GLY A 1 111 ? -24.472 -5.666 13.148 1.00 55.19 111 GLY A CA 1
ATOM 891 C C . GLY A 1 111 ? -25.417 -4.667 12.462 1.00 55.19 111 GLY A C 1
ATOM 892 O O . GLY A 1 111 ? -26.214 -5.082 11.628 1.00 55.19 111 GLY A O 1
ATOM 893 N N . LYS A 1 112 ? -25.324 -3.357 12.736 1.00 53.06 112 LYS A N 1
ATOM 894 C CA . LYS A 1 112 ? -26.071 -2.300 12.020 1.00 53.06 112 LYS A CA 1
ATOM 895 C C . LYS A 1 112 ? -25.308 -1.771 10.798 1.00 53.06 112 LYS A C 1
ATOM 897 O O . LYS A 1 112 ? -25.322 -0.572 10.522 1.00 53.06 112 LYS A O 1
ATOM 902 N N . ALA A 1 113 ? -24.588 -2.638 10.091 1.00 54.12 113 ALA A N 1
ATOM 903 C CA . ALA A 1 113 ? -23.899 -2.248 8.867 1.00 54.12 113 ALA A CA 1
ATOM 904 C C . ALA A 1 113 ? -24.937 -1.847 7.803 1.00 54.12 113 ALA A C 1
ATOM 906 O O . ALA A 1 113 ? -25.827 -2.631 7.473 1.00 54.12 113 ALA A O 1
ATOM 907 N N . SER A 1 114 ? -24.836 -0.620 7.282 1.00 55.22 114 SER A N 1
ATOM 908 C CA . SER A 1 114 ? -25.666 -0.162 6.163 1.00 55.22 114 SER A CA 1
ATOM 909 C C . SER A 1 114 ? -25.448 -1.077 4.955 1.00 55.22 114 SER A C 1
ATOM 911 O O . SER A 1 114 ? -24.312 -1.439 4.649 1.00 55.22 114 SER A O 1
ATOM 913 N N . PHE A 1 115 ? -26.525 -1.441 4.254 1.00 48.94 115 PHE A N 1
ATOM 914 C CA . PHE A 1 115 ? -26.493 -2.328 3.084 1.00 48.94 115 PHE A CA 1
ATOM 915 C C . PHE A 1 115 ? -25.476 -1.866 2.027 1.00 48.94 115 PHE A C 1
ATOM 917 O O . PHE A 1 115 ? -24.791 -2.695 1.437 1.00 48.94 115 PHE A O 1
ATOM 924 N N . ALA A 1 116 ? -25.299 -0.548 1.873 1.00 47.34 116 ALA A N 1
ATOM 925 C CA . ALA A 1 116 ? -24.305 0.051 0.984 1.00 47.34 116 ALA A CA 1
ATOM 926 C C . ALA A 1 116 ? -22.852 -0.279 1.384 1.00 47.34 116 ALA A C 1
ATOM 928 O O . ALA A 1 116 ? -22.051 -0.627 0.523 1.00 47.34 116 ALA A O 1
ATOM 929 N N . ASP A 1 117 ? -22.525 -0.247 2.680 1.00 54.06 117 ASP A N 1
ATOM 930 C CA . ASP A 1 117 ? -21.182 -0.561 3.200 1.00 54.06 117 ASP A CA 1
ATOM 931 C C . ASP A 1 117 ? -20.821 -2.035 2.948 1.00 54.06 117 ASP A C 1
ATOM 933 O O . ASP A 1 117 ? -19.668 -2.376 2.689 1.00 54.06 117 ASP A O 1
ATOM 937 N N . THR A 1 118 ? -21.813 -2.924 3.015 1.00 53.50 118 THR A N 1
ATOM 938 C CA . THR A 1 118 ? -21.644 -4.353 2.724 1.00 53.50 118 THR A CA 1
ATOM 939 C C . THR A 1 118 ? -21.544 -4.608 1.221 1.00 53.50 118 THR A C 1
ATOM 941 O O . THR A 1 118 ? -20.711 -5.403 0.799 1.00 53.50 118 THR A O 1
ATOM 944 N N . LEU A 1 119 ? -22.332 -3.907 0.402 1.00 48.78 119 LEU A N 1
ATOM 945 C CA . LEU A 1 119 ? -22.294 -4.016 -1.059 1.00 48.78 119 LEU A CA 1
ATOM 946 C C . LEU A 1 119 ? -20.955 -3.565 -1.641 1.00 48.78 119 LEU A C 1
ATOM 948 O O . LEU A 1 119 ? -20.386 -4.289 -2.452 1.00 48.78 119 LEU A O 1
ATOM 952 N N . PHE A 1 120 ? -20.417 -2.430 -1.187 1.00 52.88 120 PHE A N 1
ATOM 953 C CA . PHE A 1 120 ? -19.092 -1.971 -1.612 1.00 52.88 120 PHE A CA 1
ATOM 954 C C . PHE A 1 120 ? -17.992 -2.962 -1.219 1.00 52.88 120 PHE A C 1
ATOM 956 O O . PHE A 1 120 ? -17.142 -3.278 -2.042 1.00 52.88 120 PHE A O 1
ATOM 963 N N . LYS A 1 121 ? -18.062 -3.554 -0.020 1.00 56.06 121 LYS A N 1
ATOM 964 C CA . LYS A 1 121 ? -17.118 -4.605 0.402 1.00 56.06 121 LYS A CA 1
ATOM 965 C C . LYS A 1 121 ? -17.229 -5.880 -0.427 1.00 56.06 121 LYS A C 1
ATOM 967 O O . LYS A 1 121 ? -16.216 -6.510 -0.704 1.00 56.06 121 LYS A O 1
ATOM 972 N N . VAL A 1 122 ? -18.440 -6.281 -0.810 1.00 53.91 122 VAL A N 1
ATOM 973 C CA . VAL A 1 122 ? -18.652 -7.452 -1.674 1.00 53.91 122 VAL A CA 1
ATOM 974 C C . VAL A 1 122 ? -18.135 -7.178 -3.084 1.00 53.91 122 VAL A C 1
ATOM 976 O O . VAL A 1 122 ? -17.492 -8.054 -3.652 1.00 53.91 122 VAL A O 1
ATOM 979 N N . PHE A 1 123 ? -18.343 -5.974 -3.625 1.00 54.59 123 PHE A N 1
ATOM 980 C CA . PHE A 1 123 ? -17.769 -5.575 -4.911 1.00 54.59 123 PHE A CA 1
ATOM 981 C C . PHE A 1 123 ? -16.240 -5.486 -4.870 1.00 54.59 123 PHE A C 1
ATOM 983 O O . PHE A 1 123 ? -15.605 -5.967 -5.802 1.00 54.59 123 PHE A O 1
ATOM 990 N N . ASP A 1 124 ? -15.644 -4.974 -3.790 1.00 51.19 124 ASP A N 1
ATOM 991 C CA . ASP A 1 124 ? -14.184 -4.958 -3.614 1.00 51.19 124 ASP A CA 1
ATOM 992 C C . ASP A 1 124 ? -13.610 -6.374 -3.521 1.00 51.19 124 ASP A C 1
ATOM 994 O O . ASP A 1 124 ? -12.616 -6.689 -4.173 1.00 51.19 124 ASP A O 1
ATOM 998 N N . ILE A 1 125 ? -14.254 -7.266 -2.761 1.00 57.69 125 ILE A N 1
ATOM 999 C CA . ILE A 1 125 ? -13.828 -8.668 -2.657 1.00 57.69 125 ILE A CA 1
ATOM 1000 C C . ILE A 1 125 ? -14.009 -9.383 -4.001 1.00 57.69 125 ILE A C 1
ATOM 1002 O O . ILE A 1 125 ? -13.114 -10.110 -4.422 1.00 57.69 125 ILE A O 1
ATOM 1006 N N . ALA A 1 126 ? -15.122 -9.167 -4.705 1.00 54.75 126 ALA A N 1
ATOM 1007 C CA . ALA A 1 126 ? -15.374 -9.771 -6.012 1.00 54.75 126 ALA A CA 1
ATOM 1008 C C . ALA A 1 126 ? -14.403 -9.252 -7.081 1.00 54.75 126 ALA A C 1
ATOM 1010 O O . ALA A 1 126 ? -13.868 -10.045 -7.854 1.00 54.75 126 ALA A O 1
ATOM 1011 N N . GLY A 1 127 ? -14.126 -7.947 -7.091 1.00 58.06 127 GLY A N 1
ATOM 1012 C CA . GLY A 1 127 ? -13.130 -7.327 -7.961 1.00 58.06 127 GLY A CA 1
ATOM 1013 C C . GLY A 1 127 ? -11.731 -7.857 -7.673 1.00 58.06 127 GLY A C 1
ATOM 1014 O O . GLY A 1 127 ? -11.009 -8.222 -8.594 1.00 58.06 127 GLY A O 1
ATOM 1015 N N . ALA A 1 128 ? -11.370 -8.005 -6.400 1.00 53.81 128 ALA A N 1
ATOM 1016 C CA . ALA A 1 128 ? -10.081 -8.558 -6.012 1.00 53.81 128 ALA A CA 1
ATOM 1017 C C . ALA A 1 128 ? -9.937 -10.051 -6.359 1.00 53.81 128 ALA A C 1
ATOM 1019 O O . ALA A 1 128 ? -8.892 -10.466 -6.853 1.00 53.81 128 ALA A O 1
ATOM 1020 N N . VAL A 1 129 ? -10.990 -10.853 -6.175 1.00 58.47 129 VAL A N 1
ATOM 1021 C CA . VAL A 1 129 ? -11.017 -12.266 -6.590 1.00 58.47 129 VAL A CA 1
ATOM 1022 C C . VAL A 1 129 ? -10.925 -12.392 -8.112 1.00 58.47 129 VAL A C 1
ATOM 1024 O O . VAL A 1 129 ? -10.199 -13.251 -8.607 1.00 58.47 129 VAL A O 1
ATOM 1027 N N . TYR A 1 130 ? -11.605 -11.525 -8.863 1.00 60.84 130 TYR A N 1
ATOM 1028 C CA . TYR A 1 130 ? -11.545 -11.519 -10.324 1.00 60.84 130 TYR A CA 1
ATOM 1029 C C . TYR A 1 130 ? -10.162 -11.107 -10.846 1.00 60.84 130 TYR A C 1
ATOM 1031 O O . TYR A 1 130 ? -9.618 -11.760 -11.736 1.00 60.84 130 TYR A O 1
ATOM 1039 N N . SER A 1 131 ? -9.549 -10.085 -10.247 1.00 55.44 131 SER A N 1
ATOM 1040 C CA . SER A 1 131 ? -8.181 -9.665 -10.568 1.00 55.44 131 SER A CA 1
ATOM 1041 C C . SER A 1 131 ? -7.157 -10.749 -10.226 1.00 55.44 131 SER A C 1
ATOM 1043 O O . SER A 1 131 ? -6.279 -11.036 -11.035 1.00 55.44 131 SER A O 1
ATOM 1045 N N . ALA A 1 132 ? -7.296 -11.419 -9.076 1.00 59.28 132 ALA A N 1
ATOM 1046 C CA . ALA A 1 132 ? -6.449 -12.555 -8.707 1.00 59.28 132 ALA A CA 1
ATOM 1047 C C . ALA A 1 132 ? -6.625 -13.745 -9.668 1.00 59.28 132 ALA A C 1
ATOM 1049 O O . ALA A 1 132 ? -5.648 -14.395 -10.036 1.00 59.28 132 ALA A O 1
ATOM 1050 N N . TYR A 1 133 ? -7.856 -14.006 -10.118 1.00 62.91 133 TYR A N 1
ATOM 1051 C CA . TYR A 1 133 ? -8.151 -15.032 -11.116 1.00 62.91 133 TYR A CA 1
ATOM 1052 C C . TYR A 1 133 ? -7.517 -14.719 -12.478 1.00 62.91 133 TYR A C 1
ATOM 1054 O O . TYR A 1 133 ? -6.919 -15.607 -13.085 1.00 62.91 133 TYR A O 1
ATOM 1062 N N . LEU A 1 134 ? -7.606 -13.471 -12.948 1.00 62.19 134 LEU A N 1
ATOM 1063 C CA . LEU A 1 134 ? -6.952 -13.040 -14.188 1.00 62.19 134 LEU A CA 1
ATOM 1064 C C . LEU A 1 134 ? -5.433 -13.196 -14.101 1.00 62.19 134 LEU A C 1
ATOM 1066 O O . LEU A 1 134 ? -4.834 -13.741 -15.025 1.00 62.19 134 LEU A O 1
ATOM 1070 N N . LEU A 1 135 ? -4.839 -12.822 -12.965 1.00 59.94 135 LEU A N 1
ATOM 1071 C CA . LEU A 1 135 ? -3.407 -12.995 -12.732 1.00 59.94 135 LEU A CA 1
ATOM 1072 C C . LEU A 1 135 ? -2.993 -14.468 -12.756 1.00 59.94 135 LEU A C 1
ATOM 1074 O O . LEU A 1 135 ? -2.009 -14.841 -13.388 1.00 59.94 135 LEU A O 1
ATOM 1078 N N . PHE A 1 136 ? -3.760 -15.323 -12.077 1.00 57.97 136 PHE A N 1
ATOM 1079 C CA . PHE A 1 136 ? -3.497 -16.757 -12.046 1.00 57.97 136 PHE A CA 1
ATOM 1080 C C . PHE A 1 136 ? -3.622 -17.372 -13.441 1.00 57.97 136 PHE A C 1
ATOM 1082 O O . PHE A 1 136 ? -2.790 -18.182 -13.838 1.00 57.97 136 PHE A O 1
ATOM 1089 N N . LYS A 1 137 ? -4.626 -16.951 -14.215 1.00 59.38 137 LYS A N 1
ATOM 1090 C CA . LYS A 1 137 ? -4.816 -17.382 -15.602 1.00 59.38 137 LYS A CA 1
ATOM 1091 C C . LYS A 1 137 ? -3.652 -16.959 -16.498 1.00 59.38 137 LYS A C 1
ATOM 1093 O O . LYS A 1 137 ? -3.221 -17.756 -17.323 1.00 59.38 137 LYS A O 1
ATOM 1098 N N . GLU A 1 138 ? -3.135 -15.744 -16.338 1.00 61.84 138 GLU A N 1
ATOM 1099 C CA . GLU A 1 138 ? -1.936 -15.293 -17.053 1.00 61.84 138 GLU A CA 1
ATOM 1100 C C . GLU A 1 138 ? -0.702 -16.114 -16.688 1.00 61.84 138 GLU A C 1
ATOM 1102 O O . GLU A 1 138 ? 0.032 -16.520 -17.581 1.00 61.84 138 GLU A O 1
ATOM 1107 N N . ILE A 1 139 ? -0.493 -16.409 -15.403 1.00 55.22 139 ILE A N 1
ATOM 1108 C CA . ILE A 1 139 ? 0.636 -17.232 -14.947 1.00 55.22 139 ILE A CA 1
ATOM 1109 C C . ILE A 1 139 ? 0.528 -18.662 -15.490 1.00 55.22 139 ILE A C 1
ATOM 1111 O O . ILE A 1 139 ? 1.525 -19.213 -15.943 1.00 55.22 139 ILE A O 1
ATOM 1115 N N . VAL A 1 140 ? -0.665 -19.262 -15.469 1.00 58.72 140 VAL A N 1
ATOM 1116 C CA . VAL A 1 140 ? -0.886 -20.630 -15.967 1.00 58.72 140 VAL A CA 1
ATOM 1117 C C . VAL A 1 140 ? -0.739 -20.712 -17.484 1.00 58.72 140 VAL A C 1
ATOM 1119 O O . VAL A 1 140 ? -0.140 -21.662 -17.961 1.00 58.72 140 VAL A O 1
ATOM 1122 N N . ASN A 1 141 ? -1.232 -19.728 -18.240 1.00 50.56 141 ASN A N 1
ATOM 1123 C CA . ASN A 1 141 ? -1.076 -19.695 -19.701 1.00 50.56 141 ASN A CA 1
ATOM 1124 C C . ASN A 1 141 ? 0.348 -19.343 -20.165 1.00 50.56 141 ASN A C 1
ATOM 1126 O O . ASN A 1 141 ? 0.635 -19.424 -21.357 1.00 50.56 141 ASN A O 1
ATOM 1130 N N . PHE A 1 142 ? 1.212 -18.890 -19.255 1.00 43.28 142 PHE A N 1
ATOM 1131 C CA . PHE A 1 142 ? 2.621 -18.620 -19.533 1.00 43.28 142 PHE A CA 1
ATOM 1132 C C . PHE A 1 142 ? 3.493 -19.894 -19.471 1.00 43.28 142 PHE A C 1
ATOM 1134 O O . PHE A 1 142 ? 4.625 -19.866 -19.952 1.00 43.28 142 PHE A O 1
ATOM 1141 N N . PHE A 1 143 ? 2.981 -20.991 -18.897 1.00 43.59 143 PHE A N 1
ATOM 1142 C CA . PHE A 1 143 ? 3.602 -22.325 -18.880 1.00 43.59 143 PHE A CA 1
ATOM 1143 C C . PHE A 1 143 ? 2.984 -23.245 -19.938 1.00 43.59 143 PHE A C 1
ATOM 1145 O O . PHE A 1 143 ? 3.735 -24.109 -20.447 1.00 43.59 143 PHE A O 1
#

Secondary structure (DSSP, 8-state):
--SHHHHHHHHHHHHHHHHHHHHHHHHS-TTTHHHHHHHHHHHHHHHHHHHHHTT-HHHHHHHHHHHHHHHHHTTTT---HHHHHHHHHHHHHHHHHHHHHHHHHHHHTTT---HHHHHHHHHHHHHHHHHHHHHHHHHHHT-

Radius of gyration: 17.21 Å; chains: 1; bounding box: 41×40×48 Å

Sequence (143 aa):
MENKSNGLVGYAIATFCIIFGFFWFMFGGGGWIWIGFPFLIFGFLGLLVELSEEGYKRYCYFTGGVGMIFLSLYFVDYEFFVLKFIFAILICGAMTCFVVGAIYAFRISNGKASFADTLFKVFDIAGAVYSAYLLFKEIVNFF

Organism: Staphylococcus aureus (NCBI:txid1280)

pLDDT: mean 71.68, std 12.67, range [38.94, 90.62]